Protein AF-A0A956MKW7-F1 (afdb_monomer_lite)

Foldseek 3Di:
DDDDDDDPDDDDDDPDDDDDDDDDDPPDPPPPVVPDPPPPDPDDDCVVCVPPDDDDPDDPDDADWDDKDDDPPDPQWIWIQHDVPGIDIGDD

Sequence (92 aa):
MIASCSSPRLRRAPLLVATGLLAGGAVLPAPALAQRPRNAAPQVDTALYATLDWRLVGPFRGGRSVAVAGVAGQPRTYFFGGVGGGVWKTTD

Radius of gyration: 31.38 Å; chains: 1; bounding box: 40×60×72 Å

pLDDT: mean 75.88, std 18.04, range [38.31, 96.06]

Secondary structure (DSSP, 8-state):
-------------------------------TTTTPPP-PPP---GGGGTTPPP---S-SS-S-EEEEEEETTEEEEEEEEETTTEEEE---

Structure (mmCIF, N/CA/C/O backbone):
data_AF-A0A956MKW7-F1
#
_entry.id   AF-A0A956MKW7-F1
#
loop_
_atom_site.group_PDB
_atom_site.id
_atom_site.type_symbol
_atom_site.label_atom_id
_atom_site.label_alt_id
_atom_site.label_comp_id
_atom_site.label_asym_id
_atom_site.label_entity_id
_atom_site.label_seq_id
_atom_site.pdbx_PDB_ins_code
_atom_site.Cartn_x
_atom_site.Cartn_y
_atom_site.Cartn_z
_atom_site.occupancy
_atom_site.B_iso_or_equiv
_atom_site.auth_seq_id
_atom_site.auth_comp_id
_atom_site.auth_asym_id
_atom_site.auth_atom_id
_atom_site.pdbx_PDB_model_num
ATOM 1 N N . MET A 1 1 ? -25.752 27.081 -5.408 1.00 42.56 1 MET A N 1
ATOM 2 C CA . MET A 1 1 ? -25.162 28.434 -5.461 1.00 42.56 1 MET A CA 1
ATOM 3 C C . MET A 1 1 ? -24.279 28.482 -6.693 1.00 42.56 1 MET A C 1
ATOM 5 O O . MET A 1 1 ? -23.280 27.781 -6.751 1.00 42.56 1 MET A O 1
ATOM 9 N N . ILE A 1 2 ? -24.769 29.151 -7.732 1.00 42.56 2 ILE A N 1
ATOM 10 C CA . ILE A 1 2 ? -24.191 29.181 -9.076 1.00 42.56 2 ILE A CA 1
ATOM 11 C C . ILE A 1 2 ? -23.375 30.470 -9.162 1.00 42.56 2 ILE A C 1
ATOM 13 O O . ILE A 1 2 ? -23.931 31.546 -8.978 1.00 42.56 2 ILE A O 1
ATOM 17 N N . ALA A 1 3 ? -22.079 30.372 -9.427 1.00 38.31 3 ALA A N 1
ATOM 18 C CA . ALA A 1 3 ? -21.260 31.502 -9.859 1.00 38.31 3 ALA A CA 1
ATOM 19 C C . ALA A 1 3 ? -20.487 31.012 -11.090 1.00 38.31 3 ALA A C 1
ATOM 21 O O . ALA A 1 3 ? -19.412 30.437 -10.986 1.00 38.31 3 ALA A O 1
ATOM 22 N N . SER A 1 4 ? -21.161 30.887 -12.234 1.00 45.78 4 SER A N 1
ATOM 23 C CA . SER A 1 4 ? -21.307 31.965 -13.219 1.00 45.78 4 SER A CA 1
ATOM 24 C C . SER A 1 4 ? -19.959 32.612 -13.533 1.00 45.78 4 SER A C 1
ATOM 26 O O . SER A 1 4 ? -19.588 33.650 -12.995 1.00 45.78 4 SER A O 1
ATOM 28 N N . CYS A 1 5 ? -19.223 31.941 -14.415 1.00 45.59 5 CYS A N 1
ATOM 29 C CA . CYS A 1 5 ? -18.028 32.441 -15.069 1.00 45.59 5 CYS A CA 1
ATOM 30 C C . CYS A 1 5 ? -18.421 33.649 -15.944 1.00 45.59 5 CYS A C 1
ATOM 32 O O . CYS A 1 5 ? -18.985 33.475 -17.022 1.00 45.59 5 CYS A O 1
ATOM 34 N N . SER A 1 6 ? -18.188 34.878 -15.476 1.00 52.25 6 SER A N 1
ATOM 35 C CA . SER A 1 6 ? -18.431 36.096 -16.259 1.00 52.25 6 SER A CA 1
ATOM 36 C C . SER A 1 6 ? -17.111 36.656 -16.785 1.00 52.25 6 SER A C 1
ATOM 38 O O . SER A 1 6 ? -16.416 37.412 -16.109 1.00 52.25 6 SER A O 1
ATOM 40 N N . SER A 1 7 ? -16.755 36.281 -18.011 1.00 52.50 7 SER A N 1
ATOM 41 C CA . SER A 1 7 ? -15.667 36.909 -18.763 1.00 52.50 7 SER A CA 1
ATOM 42 C C . SER A 1 7 ? -16.020 38.366 -19.113 1.00 52.50 7 SER A C 1
ATOM 44 O O . SER A 1 7 ? -17.051 38.576 -19.766 1.00 52.50 7 SER A O 1
ATOM 46 N N . PRO A 1 8 ? -15.184 39.373 -18.810 1.00 54.62 8 PRO A N 1
ATOM 47 C CA . PRO A 1 8 ? -15.318 40.683 -19.429 1.00 54.62 8 PRO A CA 1
ATOM 48 C C . PRO A 1 8 ? -14.761 40.625 -20.858 1.00 54.62 8 PRO A C 1
ATOM 50 O O . PRO A 1 8 ? -13.554 40.615 -21.095 1.00 54.62 8 PRO A O 1
ATOM 53 N N . ARG A 1 9 ? -15.671 40.575 -21.836 1.00 62.69 9 ARG A N 1
ATOM 54 C CA . ARG A 1 9 ? -15.358 40.799 -23.253 1.00 62.69 9 ARG A CA 1
ATOM 55 C C . ARG A 1 9 ? -15.058 42.285 -23.457 1.00 62.69 9 ARG A C 1
ATOM 57 O O . ARG A 1 9 ? -15.985 43.085 -23.574 1.00 62.69 9 ARG A O 1
ATOM 64 N N . LEU A 1 10 ? -13.781 42.652 -23.535 1.00 59.25 10 LEU A N 1
ATOM 65 C CA . LEU A 1 10 ? -13.367 43.977 -23.997 1.00 59.25 10 LEU A CA 1
ATOM 66 C C . LEU A 1 10 ? -13.039 43.935 -25.491 1.00 59.25 10 LEU A C 1
ATOM 68 O O . LEU A 1 10 ? -12.212 43.165 -25.976 1.00 59.25 10 LEU A O 1
ATOM 72 N N . ARG A 1 11 ? -13.816 44.747 -26.202 1.00 62.59 11 ARG A N 1
ATOM 73 C CA . ARG A 1 11 ? -13.990 44.834 -27.647 1.00 62.59 11 ARG A CA 1
ATOM 74 C C . ARG A 1 11 ? -12.718 45.365 -28.303 1.00 62.59 11 ARG A C 1
ATOM 76 O O . ARG A 1 11 ? -12.228 46.421 -27.918 1.00 62.59 11 ARG A O 1
ATOM 83 N N . ARG A 1 12 ? -12.223 44.675 -29.331 1.00 57.31 12 ARG A N 1
ATOM 84 C CA . ARG A 1 12 ? -11.242 45.228 -30.272 1.00 57.31 12 ARG A CA 1
ATOM 85 C C . ARG A 1 12 ? -11.926 45.353 -31.628 1.00 57.31 12 ARG A C 1
ATOM 87 O O . ARG A 1 12 ? -12.353 44.355 -32.199 1.00 57.31 12 ARG A O 1
ATOM 94 N N . ALA A 1 13 ? -12.118 46.592 -32.067 1.00 59.16 13 ALA A N 1
ATOM 95 C CA . ALA A 1 13 ? -12.679 46.929 -33.367 1.00 59.16 13 ALA A CA 1
ATOM 96 C C . ALA A 1 13 ? -11.740 46.444 -34.488 1.00 59.16 13 ALA A C 1
ATOM 98 O O . ALA A 1 13 ? -10.536 46.695 -34.389 1.00 59.16 13 ALA A O 1
ATOM 99 N N . PRO A 1 14 ? -12.234 45.786 -35.551 1.00 48.69 14 PRO A N 1
ATOM 100 C CA . PRO A 1 14 ? -11.430 45.563 -36.739 1.00 48.69 14 PRO A CA 1
ATOM 101 C C . PRO A 1 14 ? -11.444 46.852 -37.567 1.00 48.69 14 PRO A C 1
ATOM 103 O O . PRO A 1 14 ? -12.437 47.187 -38.212 1.00 48.69 14 PRO A O 1
ATOM 106 N N . LEU A 1 15 ? -10.350 47.610 -37.501 1.00 55.78 15 LEU A N 1
ATOM 107 C CA . LEU A 1 15 ? -10.122 48.725 -38.407 1.00 55.78 15 LEU A CA 1
ATOM 108 C C . LEU A 1 15 ? -9.691 48.156 -39.769 1.00 55.78 15 LEU A C 1
ATOM 110 O O . LEU A 1 15 ? -8.650 47.518 -39.870 1.00 55.78 15 LEU A O 1
ATOM 114 N N . LEU A 1 16 ? -10.532 48.411 -40.770 1.00 50.34 16 LEU A N 1
ATOM 115 C CA . LEU A 1 16 ? -10.236 48.531 -42.201 1.00 50.34 16 LEU A CA 1
ATOM 116 C C . LEU A 1 16 ? -9.503 47.365 -42.890 1.00 50.34 16 LEU A C 1
ATOM 118 O O . LEU A 1 16 ? -8.282 47.236 -42.883 1.00 50.34 16 LEU A O 1
ATOM 122 N N . VAL A 1 17 ? -10.306 46.597 -43.628 1.00 51.66 17 VAL A N 1
ATOM 123 C CA . VAL A 1 17 ? -9.885 45.833 -44.805 1.00 51.66 17 VAL A CA 1
ATOM 124 C C . VAL A 1 17 ? -9.285 46.807 -45.823 1.00 51.66 17 VAL A C 1
ATOM 126 O O . VAL A 1 17 ? -9.992 47.665 -46.344 1.00 51.66 17 VAL A O 1
ATOM 129 N N . ALA A 1 18 ? -8.000 46.652 -46.127 1.00 49.88 18 ALA A N 1
ATOM 130 C CA . ALA A 1 18 ? -7.380 47.232 -47.310 1.00 49.88 18 ALA A CA 1
ATOM 131 C C . ALA A 1 18 ? -6.885 46.077 -48.184 1.00 49.88 18 ALA A C 1
ATOM 133 O O . ALA A 1 18 ? -5.831 45.487 -47.955 1.00 49.88 18 ALA A O 1
ATOM 134 N N . THR A 1 19 ? -7.705 45.708 -49.162 1.00 61.69 19 THR A N 1
ATOM 135 C CA . THR A 1 19 ? -7.321 44.821 -50.257 1.00 61.69 19 THR A CA 1
ATOM 136 C C . THR A 1 19 ? -6.279 45.520 -51.120 1.00 61.69 19 THR A C 1
ATOM 138 O O . THR A 1 19 ? -6.606 46.430 -51.876 1.00 61.69 19 THR A O 1
ATOM 141 N N . GLY A 1 20 ? -5.030 45.080 -50.999 1.00 49.78 20 GLY A N 1
ATOM 142 C CA . GLY A 1 20 ? -3.931 45.412 -51.898 1.00 49.78 20 GLY A CA 1
ATOM 143 C C . GLY A 1 20 ? -3.392 44.136 -52.529 1.00 49.78 20 GLY A C 1
ATOM 144 O O . GLY A 1 20 ? -2.459 43.528 -52.015 1.00 49.78 20 GLY A O 1
ATOM 145 N N . LEU A 1 21 ? -4.023 43.701 -53.617 1.00 61.16 21 LEU A N 1
ATOM 146 C CA . LEU A 1 21 ? -3.450 42.737 -54.550 1.00 61.16 21 LEU A CA 1
ATOM 147 C C . LEU A 1 21 ? -2.293 43.443 -55.271 1.00 61.16 21 LEU A C 1
ATOM 149 O O . LEU A 1 21 ? -2.532 44.525 -55.798 1.00 61.16 21 LEU A O 1
ATOM 153 N N . LEU A 1 22 ? -1.090 42.854 -55.300 1.00 51.06 22 LEU A N 1
ATOM 154 C CA . LEU A 1 22 ? -0.237 42.704 -56.495 1.00 51.06 22 LEU A CA 1
ATOM 155 C C . LEU A 1 22 ? 1.213 42.316 -56.1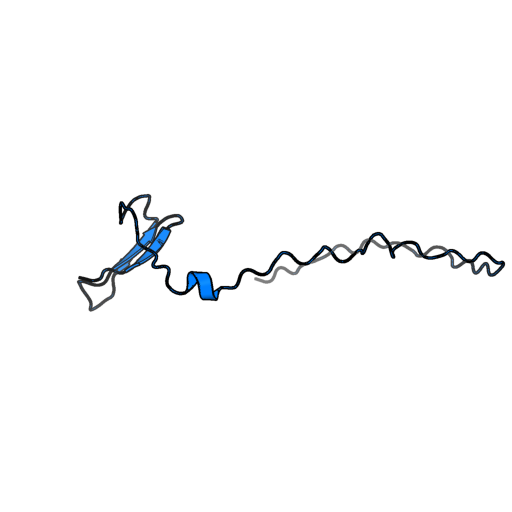45 1.00 51.06 22 LEU A C 1
ATOM 157 O O . LEU A 1 22 ? 1.839 42.885 -55.261 1.00 51.06 22 LEU A O 1
ATOM 161 N N . ALA A 1 23 ? 1.727 41.415 -56.988 1.00 47.94 23 ALA A N 1
ATOM 162 C CA . ALA A 1 23 ? 3.132 41.186 -57.331 1.00 47.94 23 ALA A CA 1
ATOM 163 C C . ALA A 1 23 ? 3.996 40.306 -56.401 1.00 47.94 23 ALA A C 1
ATOM 165 O O . ALA A 1 23 ? 4.714 40.767 -55.525 1.00 47.94 23 ALA A O 1
ATOM 166 N N . GLY A 1 24 ? 4.021 39.011 -56.736 1.00 53.19 24 GLY A N 1
ATOM 167 C CA . GLY A 1 24 ? 5.251 38.389 -57.238 1.00 53.19 24 GLY A CA 1
ATOM 168 C C . GLY A 1 24 ? 6.434 38.291 -56.277 1.00 53.19 24 GLY A C 1
ATOM 169 O O . GLY A 1 24 ? 7.432 38.981 -56.437 1.00 53.19 24 GLY A O 1
ATOM 170 N N . GLY A 1 25 ? 6.375 37.326 -55.369 1.00 51.78 25 GLY A N 1
ATOM 171 C CA . GLY A 1 25 ? 7.549 36.797 -54.689 1.00 51.78 25 GLY A CA 1
ATOM 172 C C . GLY A 1 25 ? 7.173 35.463 -54.078 1.00 51.78 25 GLY A C 1
ATOM 173 O O . GLY A 1 25 ? 6.333 35.416 -53.185 1.00 51.78 25 GLY A O 1
ATOM 174 N N . ALA A 1 26 ? 7.736 34.368 -54.587 1.00 58.88 26 ALA A N 1
ATOM 175 C CA . ALA A 1 26 ? 7.580 33.060 -53.972 1.00 58.88 26 ALA A CA 1
ATOM 176 C C . ALA A 1 26 ? 8.273 33.087 -52.601 1.00 58.88 26 ALA A C 1
ATOM 178 O O . ALA A 1 26 ? 9.456 32.779 -52.474 1.00 58.88 26 ALA A O 1
ATOM 179 N N . VAL A 1 27 ? 7.538 33.503 -51.571 1.00 62.62 27 VAL A N 1
ATOM 180 C CA . VAL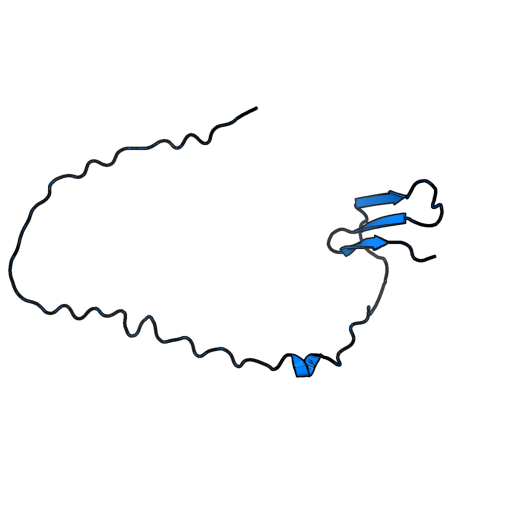 A 1 27 ? 7.920 33.284 -50.180 1.00 62.62 27 VAL A CA 1
ATOM 181 C C . VAL A 1 27 ? 7.831 31.779 -49.968 1.00 62.62 27 VAL A C 1
ATOM 183 O O . VAL A 1 27 ? 6.749 31.227 -49.782 1.00 62.62 27 VAL A O 1
ATOM 186 N N . LEU A 1 28 ? 8.972 31.098 -50.065 1.00 62.00 28 LEU A N 1
ATOM 187 C CA . LEU A 1 28 ? 9.101 29.717 -49.617 1.00 62.00 28 LEU A CA 1
ATOM 188 C C . LEU A 1 28 ? 8.707 29.688 -48.131 1.00 62.00 28 LEU A C 1
ATOM 190 O O . LEU A 1 28 ? 9.352 30.374 -47.332 1.00 62.00 28 LEU A O 1
ATOM 194 N N . PRO A 1 29 ? 7.670 28.942 -47.713 1.00 56.94 29 PRO A N 1
ATOM 195 C CA . PRO A 1 29 ? 7.402 28.791 -46.297 1.00 56.94 29 PRO A CA 1
ATOM 196 C C . PRO A 1 29 ? 8.555 27.978 -45.703 1.00 56.94 29 PRO A C 1
ATOM 198 O O . PRO A 1 29 ? 8.773 26.821 -46.059 1.00 56.94 29 PRO A O 1
ATOM 201 N N . ALA A 1 30 ? 9.300 28.584 -44.782 1.00 62.66 30 ALA A N 1
ATOM 202 C CA . ALA A 1 30 ? 10.397 27.942 -44.071 1.00 62.66 30 ALA A CA 1
ATOM 203 C C . ALA A 1 30 ? 10.009 27.371 -42.682 1.00 62.66 30 ALA A C 1
ATOM 205 O O . ALA A 1 30 ? 10.679 27.712 -41.709 1.00 62.66 30 ALA A O 1
ATOM 206 N N . PRO A 1 31 ? 9.011 26.467 -42.517 1.00 60.78 31 PRO A N 1
ATOM 207 C CA . PRO A 1 31 ? 8.918 25.665 -41.298 1.00 60.78 31 PRO A CA 1
ATOM 208 C C . PRO A 1 31 ? 9.363 24.205 -41.493 1.00 60.78 31 PRO A C 1
ATOM 210 O O . PRO A 1 31 ? 9.262 23.420 -40.557 1.00 60.78 31 PRO A O 1
ATOM 213 N N . ALA A 1 32 ? 9.885 23.808 -42.661 1.00 56.28 32 ALA A N 1
ATOM 214 C CA . ALA A 1 32 ? 10.221 22.400 -42.913 1.00 56.28 32 ALA A CA 1
ATOM 215 C C . ALA A 1 32 ? 11.429 21.889 -42.094 1.00 56.28 32 ALA A C 1
ATOM 217 O O . ALA A 1 32 ? 11.518 20.700 -41.803 1.00 56.28 32 ALA A O 1
ATOM 218 N N . LEU A 1 33 ? 12.344 22.772 -41.672 1.00 57.75 33 LEU A N 1
ATOM 219 C CA . LEU A 1 33 ? 13.483 22.389 -40.822 1.00 57.75 33 LEU A CA 1
ATOM 220 C C . LEU A 1 33 ? 13.183 22.478 -39.318 1.00 57.75 33 LEU A C 1
ATOM 222 O O . LEU A 1 33 ? 13.821 21.778 -38.534 1.00 57.75 33 LEU A O 1
ATOM 226 N N . ALA A 1 34 ? 12.205 23.296 -38.911 1.00 61.59 34 ALA A N 1
ATOM 227 C CA . ALA A 1 34 ? 11.804 23.435 -37.507 1.00 61.59 34 ALA A CA 1
ATOM 228 C C . ALA A 1 34 ? 11.009 22.218 -37.001 1.00 61.59 34 ALA A C 1
ATOM 230 O O . ALA A 1 34 ? 10.992 21.939 -35.805 1.00 61.59 34 ALA A O 1
ATOM 231 N N . GLN A 1 35 ? 10.390 21.469 -37.917 1.00 67.81 35 GLN A N 1
ATOM 232 C CA . GLN A 1 35 ? 9.658 20.234 -37.637 1.00 67.81 35 GLN A CA 1
ATOM 233 C C . GLN A 1 35 ? 10.429 18.995 -38.099 1.00 67.81 35 GLN A C 1
ATOM 235 O O . GLN A 1 35 ? 9.831 18.042 -38.600 1.00 67.81 35 GLN A O 1
ATOM 240 N N . ARG A 1 36 ? 11.760 18.964 -37.938 1.00 65.69 36 ARG A N 1
ATOM 241 C CA . ARG A 1 36 ? 12.459 17.678 -38.045 1.00 65.69 36 ARG A CA 1
ATOM 242 C C . ARG A 1 36 ? 11.811 16.718 -37.042 1.00 65.69 36 ARG A C 1
ATOM 244 O O . ARG A 1 36 ? 11.719 17.086 -35.866 1.00 65.69 36 ARG A O 1
ATOM 251 N N . PRO A 1 37 ? 11.343 15.531 -37.470 1.00 71.56 37 PRO A N 1
ATOM 252 C CA . PRO A 1 37 ? 10.846 14.546 -36.530 1.00 71.56 37 PRO A CA 1
ATOM 253 C C . PRO A 1 37 ? 11.971 14.304 -35.531 1.00 71.56 37 PRO A C 1
ATOM 255 O O . PRO A 1 37 ? 13.086 13.932 -35.898 1.00 71.56 37 PRO A O 1
ATOM 258 N N . ARG A 1 38 ? 11.704 14.627 -34.264 1.00 74.19 38 ARG A N 1
ATOM 259 C CA . ARG A 1 38 ? 12.593 14.272 -33.166 1.00 74.19 38 ARG A CA 1
ATOM 260 C C . ARG A 1 38 ? 12.760 12.760 -33.287 1.00 74.19 38 ARG A C 1
ATOM 262 O O . ARG A 1 38 ? 11.742 12.071 -33.261 1.00 74.19 38 ARG A O 1
ATOM 269 N N . ASN A 1 39 ? 13.988 12.277 -33.515 1.00 76.00 39 ASN A N 1
ATOM 270 C CA . ASN A 1 39 ? 14.260 10.840 -33.581 1.00 76.00 39 ASN A CA 1
ATOM 271 C C . ASN A 1 39 ? 13.504 10.184 -32.429 1.00 76.00 39 ASN A C 1
ATOM 273 O O . ASN A 1 39 ? 13.673 10.597 -31.277 1.00 76.00 39 ASN A O 1
ATOM 277 N N . ALA A 1 40 ? 12.605 9.255 -32.763 1.00 74.75 40 ALA A N 1
ATOM 278 C CA . ALA A 1 40 ? 11.834 8.549 -31.759 1.00 74.75 40 ALA A CA 1
ATOM 279 C C . ALA A 1 40 ? 12.830 7.959 -30.759 1.00 74.75 40 ALA A C 1
ATOM 281 O O . ALA A 1 40 ? 13.827 7.352 -31.160 1.00 74.75 40 ALA A O 1
ATOM 282 N N . ALA A 1 41 ? 12.604 8.206 -29.467 1.00 81.38 41 ALA A N 1
ATOM 283 C CA . ALA A 1 41 ? 13.431 7.592 -28.444 1.00 81.38 41 ALA A CA 1
ATOM 284 C C . ALA A 1 41 ? 13.399 6.069 -28.662 1.00 81.38 41 ALA A C 1
ATOM 286 O O . ALA A 1 41 ? 12.311 5.543 -28.945 1.00 81.38 41 ALA A O 1
ATOM 287 N N . PRO A 1 42 ? 14.547 5.373 -28.557 1.00 82.38 42 PRO A N 1
ATOM 288 C CA . PRO A 1 42 ? 14.582 3.922 -28.638 1.00 82.38 42 PRO A CA 1
ATOM 289 C C . PRO A 1 42 ? 13.501 3.341 -27.727 1.00 82.38 42 PRO A C 1
ATOM 291 O O . PRO A 1 42 ? 13.456 3.654 -26.536 1.00 82.38 42 PRO A O 1
ATOM 294 N N . GLN A 1 43 ? 12.586 2.566 -28.304 1.00 86.25 43 GLN A N 1
ATOM 295 C CA . GLN A 1 43 ? 11.557 1.887 -27.528 1.00 86.25 43 GLN A CA 1
ATOM 296 C C . GLN A 1 43 ? 12.223 0.685 -26.869 1.00 86.25 43 GLN A C 1
ATOM 298 O O . GLN A 1 43 ? 12.702 -0.214 -27.558 1.00 86.25 43 GLN A O 1
ATOM 303 N N . VAL A 1 44 ? 12.309 0.702 -25.541 1.00 90.25 44 VAL A N 1
ATOM 304 C CA . VAL A 1 44 ? 12.760 -0.464 -24.783 1.00 90.25 44 VAL A CA 1
ATOM 305 C C . VAL A 1 44 ? 11.595 -1.437 -24.700 1.00 90.25 44 VAL A C 1
ATOM 307 O O . VAL A 1 44 ? 10.490 -1.043 -24.327 1.00 90.25 44 VAL A O 1
ATOM 310 N N . ASP A 1 45 ? 11.842 -2.695 -25.056 1.00 92.81 45 ASP A N 1
ATOM 311 C CA . ASP A 1 45 ? 10.847 -3.751 -24.919 1.00 92.81 45 ASP A CA 1
ATOM 312 C C . ASP A 1 45 ? 10.506 -3.951 -23.436 1.00 92.81 45 ASP A C 1
ATOM 314 O O . ASP A 1 45 ? 11.363 -4.300 -22.620 1.00 92.81 45 ASP A O 1
ATOM 318 N N . THR A 1 46 ? 9.244 -3.716 -23.078 1.00 90.94 46 THR A N 1
ATOM 319 C CA . THR A 1 46 ? 8.759 -3.870 -21.704 1.00 90.94 46 THR A CA 1
ATOM 320 C C . THR A 1 46 ? 8.767 -5.326 -21.247 1.00 90.94 46 THR A C 1
ATOM 322 O O . THR A 1 46 ? 8.789 -5.566 -20.037 1.00 90.94 46 THR A O 1
ATOM 325 N N . ALA A 1 47 ? 8.828 -6.296 -22.171 1.00 93.88 47 ALA A N 1
ATOM 326 C CA . ALA A 1 47 ? 8.976 -7.714 -21.848 1.00 93.88 47 ALA A CA 1
ATOM 327 C C . ALA A 1 47 ? 10.257 -8.001 -21.047 1.00 93.88 47 ALA A C 1
ATOM 329 O O . ALA A 1 47 ? 10.271 -8.915 -20.224 1.00 93.88 47 ALA A O 1
ATOM 330 N N . LEU A 1 48 ? 11.300 -7.174 -21.200 1.00 92.69 48 LEU A N 1
ATOM 331 C CA . LEU A 1 48 ? 12.539 -7.274 -20.418 1.00 92.69 48 LEU A CA 1
ATOM 332 C C . LEU A 1 48 ? 12.326 -7.040 -18.914 1.00 92.69 48 LEU A C 1
ATOM 334 O O . LEU A 1 48 ? 13.145 -7.467 -18.103 1.00 92.69 48 LEU A O 1
ATOM 338 N N . 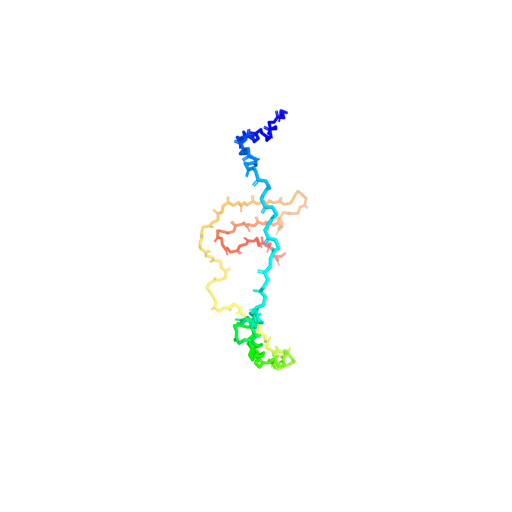TYR A 1 49 ? 11.237 -6.372 -18.531 1.00 93.44 49 TYR A N 1
ATOM 339 C CA . TYR A 1 49 ? 10.896 -6.081 -17.138 1.00 93.44 49 TYR A CA 1
ATOM 340 C C . TYR A 1 49 ? 9.848 -7.041 -16.563 1.00 93.44 49 TYR A C 1
ATOM 342 O O . TYR A 1 49 ? 9.527 -6.940 -15.382 1.00 93.44 49 TYR A O 1
ATOM 350 N N . ALA A 1 50 ? 9.313 -7.969 -17.365 1.00 91.44 50 ALA A N 1
ATOM 351 C CA . ALA A 1 50 ? 8.199 -8.831 -16.964 1.00 91.44 50 ALA A CA 1
ATOM 352 C C . ALA A 1 50 ? 8.540 -9.779 -15.802 1.00 91.44 50 ALA A C 1
ATOM 354 O O . ALA A 1 50 ? 7.647 -10.208 -15.079 1.00 91.44 50 ALA A O 1
ATOM 355 N N . THR A 1 51 ? 9.823 -10.094 -15.615 1.00 93.50 51 THR A N 1
ATOM 356 C CA . THR A 1 51 ? 10.315 -10.972 -14.543 1.00 93.50 51 THR A CA 1
ATOM 357 C C . THR A 1 51 ? 10.871 -10.200 -13.344 1.00 93.50 51 THR A C 1
ATOM 359 O O . THR A 1 51 ? 11.507 -10.801 -12.481 1.00 93.50 51 THR A O 1
ATOM 362 N N . LEU A 1 52 ? 10.729 -8.870 -13.312 1.00 94.50 52 LEU A N 1
ATOM 363 C CA . LEU A 1 52 ? 11.190 -8.061 -12.187 1.00 94.50 52 LEU A CA 1
ATOM 364 C C . LEU A 1 52 ? 10.122 -8.006 -11.097 1.00 94.50 52 LEU A C 1
ATOM 366 O O . LEU A 1 52 ? 9.030 -7.481 -11.309 1.00 94.50 52 LEU A O 1
ATOM 370 N N . ASP A 1 53 ? 10.493 -8.465 -9.905 1.00 93.81 53 ASP A N 1
ATOM 371 C CA . ASP A 1 53 ? 9.659 -8.365 -8.716 1.00 93.81 53 ASP A CA 1
ATOM 372 C C . ASP A 1 53 ? 10.016 -7.132 -7.885 1.00 93.81 53 ASP A C 1
ATOM 374 O O . ASP A 1 53 ? 11.178 -6.866 -7.557 1.00 93.81 53 ASP A O 1
ATOM 378 N N . TRP A 1 54 ? 8.986 -6.391 -7.485 1.00 92.00 54 TRP A N 1
ATOM 379 C CA . TRP A 1 54 ? 9.125 -5.264 -6.573 1.00 92.00 54 TRP A CA 1
ATOM 380 C C . TRP A 1 54 ? 8.911 -5.729 -5.140 1.00 92.00 54 TRP A C 1
ATOM 382 O O . TRP A 1 54 ? 7.909 -6.366 -4.816 1.00 92.00 54 TRP A O 1
ATOM 392 N N . ARG A 1 55 ? 9.829 -5.350 -4.251 1.00 93.56 55 ARG A N 1
ATOM 393 C CA . ARG A 1 55 ? 9.683 -5.564 -2.809 1.00 93.56 55 ARG A CA 1
ATOM 394 C C . ARG A 1 55 ? 9.915 -4.276 -2.040 1.00 93.56 55 ARG A C 1
ATOM 396 O O . ARG A 1 55 ? 10.718 -3.431 -2.431 1.00 93.56 55 ARG A O 1
ATOM 403 N N . LEU A 1 56 ? 9.261 -4.166 -0.891 1.00 89.12 56 LEU A N 1
ATOM 404 C CA . LEU A 1 56 ? 9.548 -3.113 0.074 1.00 89.12 56 LEU A CA 1
ATOM 405 C C . LEU A 1 56 ? 10.915 -3.388 0.722 1.00 89.12 56 LEU A C 1
ATOM 407 O O . LEU A 1 56 ? 11.194 -4.506 1.159 1.00 89.12 56 LEU A O 1
ATOM 411 N N . VAL A 1 57 ? 11.775 -2.369 0.778 1.00 89.81 57 VAL A N 1
ATOM 412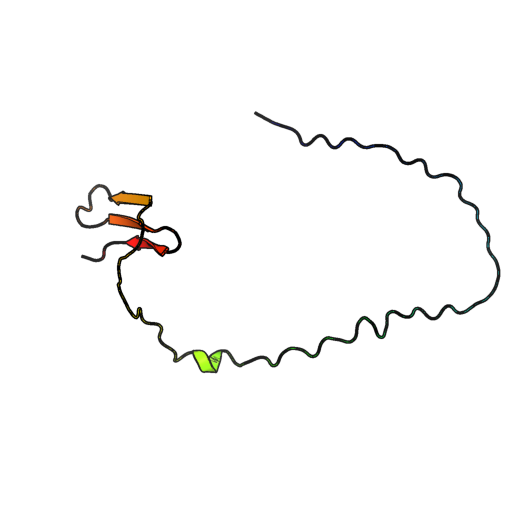 C CA . VAL A 1 57 ? 13.118 -2.468 1.384 1.00 89.81 57 VAL A CA 1
ATOM 413 C C . VAL A 1 57 ? 13.087 -2.134 2.893 1.00 89.81 57 VAL A C 1
ATOM 415 O O . VAL A 1 57 ? 13.999 -2.515 3.618 1.00 89.81 57 VAL A O 1
ATOM 418 N N . GLY A 1 58 ? 11.990 -1.536 3.384 1.00 78.12 58 GLY A N 1
ATOM 419 C CA . GLY A 1 58 ? 11.698 -1.225 4.797 1.00 78.12 58 GLY A CA 1
ATOM 420 C C . GLY A 1 58 ? 11.464 0.278 5.031 1.00 78.12 58 GLY A C 1
ATOM 421 O O . GLY A 1 58 ? 11.485 1.036 4.063 1.00 78.12 58 GLY A O 1
ATOM 422 N N . PRO A 1 59 ? 11.297 0.738 6.289 1.00 79.56 59 PRO A N 1
ATOM 423 C CA . PRO A 1 59 ? 10.327 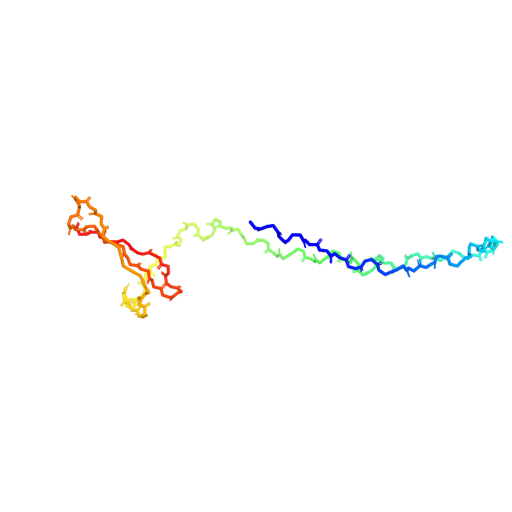0.235 7.269 1.00 79.56 59 PRO A CA 1
ATOM 424 C C . PRO A 1 59 ? 8.899 0.244 6.693 1.00 79.56 59 PRO A C 1
ATOM 426 O O . PRO A 1 59 ? 8.469 1.211 6.075 1.00 79.56 59 PRO A O 1
ATOM 429 N N . PHE A 1 60 ? 8.140 -0.837 6.902 1.00 79.56 60 PHE A N 1
ATOM 430 C CA . PHE A 1 60 ? 6.837 -1.043 6.238 1.00 79.56 60 PHE A CA 1
ATOM 431 C C . PHE A 1 60 ? 5.747 -0.065 6.673 1.00 79.56 60 PHE A C 1
ATOM 433 O O . PHE A 1 60 ? 4.722 0.074 6.011 1.00 79.56 60 PHE A O 1
ATOM 440 N N . ARG A 1 61 ? 5.949 0.581 7.820 1.00 75.94 61 ARG A N 1
ATOM 441 C CA . ARG A 1 61 ? 5.067 1.602 8.366 1.00 75.94 61 ARG A CA 1
ATOM 442 C C . ARG A 1 61 ? 5.947 2.697 8.945 1.00 75.94 61 ARG A C 1
ATOM 444 O O . ARG A 1 61 ? 6.814 2.427 9.771 1.00 75.94 61 ARG A O 1
ATOM 451 N N . GLY A 1 62 ? 5.736 3.918 8.482 1.00 79.06 62 GLY A N 1
ATOM 452 C CA . GLY A 1 62 ? 6.504 5.086 8.881 1.00 79.06 62 GLY A CA 1
ATOM 453 C C . GLY A 1 62 ? 5.891 6.355 8.299 1.00 79.06 62 GLY A C 1
ATOM 454 O O . GLY A 1 62 ? 5.108 6.297 7.352 1.00 79.06 62 GLY A O 1
ATOM 455 N N . GLY A 1 63 ? 6.233 7.502 8.881 1.00 84.88 63 GLY A N 1
ATOM 456 C CA . GLY A 1 63 ? 5.686 8.800 8.482 1.00 84.88 63 GLY A CA 1
ATOM 457 C C . GLY A 1 63 ? 4.374 9.172 9.186 1.00 84.88 63 GLY A C 1
ATOM 458 O O . GLY A 1 63 ? 3.927 8.510 10.121 1.00 84.88 63 GLY A O 1
ATOM 459 N N . ARG A 1 64 ? 3.770 10.289 8.759 1.00 91.06 64 ARG A N 1
ATOM 460 C CA . ARG A 1 64 ? 2.563 10.858 9.380 1.00 91.06 64 ARG A CA 1
ATOM 461 C C . ARG A 1 64 ? 1.294 10.208 8.823 1.00 91.06 64 ARG A C 1
ATOM 463 O O . ARG A 1 64 ? 1.070 10.238 7.612 1.00 91.06 64 ARG A O 1
ATOM 470 N N . SER A 1 65 ? 0.438 9.713 9.718 1.00 91.06 65 SER A N 1
ATOM 471 C CA . SER A 1 65 ? -0.939 9.319 9.397 1.00 91.06 65 SER A CA 1
ATOM 472 C C . SER A 1 65 ? -1.873 10.530 9.472 1.00 91.06 65 SER A C 1
ATOM 474 O O . SER A 1 65 ? -1.754 11.341 10.391 1.00 91.06 65 SER A O 1
ATOM 476 N N . VAL A 1 66 ? -2.776 10.665 8.500 1.00 93.88 66 VAL A N 1
ATOM 477 C CA . VAL A 1 66 ? -3.785 11.746 8.449 1.00 93.88 66 VAL A CA 1
ATOM 478 C C . VAL A 1 66 ? -5.184 11.223 8.755 1.00 93.88 66 VAL A C 1
ATOM 480 O O . VAL A 1 66 ? -6.012 11.962 9.277 1.00 93.88 66 VAL A O 1
ATOM 483 N N . ALA A 1 67 ? -5.456 9.958 8.434 1.00 92.62 67 ALA A N 1
ATOM 484 C CA . ALA A 1 67 ? -6.781 9.370 8.566 1.00 92.62 67 ALA A CA 1
ATOM 485 C C . ALA A 1 67 ? -6.697 7.896 8.966 1.00 92.62 67 ALA A C 1
ATOM 487 O O . ALA A 1 67 ? -5.786 7.176 8.549 1.00 92.62 67 ALA A O 1
ATOM 488 N N . VAL A 1 68 ? -7.680 7.449 9.746 1.00 93.81 68 VAL A N 1
ATOM 489 C CA . VAL A 1 68 ? -7.854 6.054 10.160 1.00 93.81 68 VAL A CA 1
ATOM 490 C C . VAL A 1 68 ? -9.344 5.725 10.129 1.00 93.81 68 VAL A C 1
ATOM 492 O O . VAL A 1 68 ? -10.155 6.552 10.543 1.00 93.81 68 VAL A O 1
ATOM 495 N N . ALA A 1 69 ? -9.707 4.541 9.640 1.00 95.81 69 ALA A N 1
ATOM 496 C CA . ALA A 1 69 ? -11.094 4.082 9.589 1.00 95.81 69 ALA A CA 1
ATOM 497 C C . ALA A 1 69 ? -11.190 2.581 9.890 1.00 95.81 69 ALA A C 1
ATOM 499 O O . ALA A 1 69 ? -10.407 1.789 9.370 1.00 95.81 69 ALA A O 1
ATOM 500 N N . GLY A 1 70 ? -12.158 2.187 10.716 1.00 95.88 70 GLY A N 1
ATOM 501 C CA . GLY A 1 70 ? -12.518 0.785 10.950 1.00 95.88 70 GLY A CA 1
ATOM 502 C C . GLY A 1 70 ? -13.749 0.372 10.146 1.00 95.88 70 GLY A C 1
ATOM 503 O O . GLY A 1 70 ? -14.494 1.227 9.663 1.00 95.88 70 GLY A O 1
ATOM 504 N N . VAL A 1 71 ? -13.979 -0.936 10.020 1.00 95.69 71 VAL A N 1
ATOM 505 C CA . VAL A 1 71 ? -15.177 -1.483 9.365 1.00 95.69 71 VAL A CA 1
ATOM 506 C C . VAL A 1 71 ? -16.128 -2.072 10.406 1.00 95.69 71 VAL A C 1
ATOM 508 O O . VAL A 1 71 ? -15.759 -2.964 11.171 1.00 95.69 71 VAL A O 1
ATOM 511 N N . ALA A 1 72 ? -17.373 -1.588 10.429 1.00 96.06 72 ALA A N 1
ATOM 512 C CA . ALA A 1 72 ? -18.402 -2.104 11.327 1.00 96.06 72 ALA A CA 1
ATOM 513 C C . ALA A 1 72 ? -18.628 -3.609 11.090 1.00 96.06 72 ALA A C 1
ATOM 515 O O . ALA A 1 72 ? -18.742 -4.060 9.952 1.00 96.06 72 ALA A O 1
ATOM 516 N N . GLY A 1 73 ? -18.654 -4.392 12.171 1.00 95.81 73 GLY A N 1
ATOM 517 C CA . GLY A 1 73 ? -18.774 -5.853 12.110 1.00 95.81 73 GLY A CA 1
ATOM 518 C C . GLY A 1 73 ? -17.474 -6.606 11.788 1.00 95.81 73 GLY A C 1
ATOM 519 O O . GLY A 1 73 ? -17.482 -7.832 11.807 1.00 95.81 73 GLY A O 1
ATOM 520 N N . GLN A 1 74 ? -16.353 -5.917 11.536 1.00 95.38 74 GLN A N 1
ATOM 521 C CA . GLN A 1 74 ? -15.052 -6.540 11.252 1.00 95.38 74 GLN A CA 1
ATOM 522 C C . GLN A 1 74 ? -13.956 -5.978 12.176 1.00 95.38 74 GLN A C 1
ATOM 524 O O . GLN A 1 74 ? -13.172 -5.122 11.765 1.00 95.38 74 GLN A O 1
ATOM 529 N N . PRO A 1 75 ? -13.836 -6.487 13.418 1.00 92.31 75 PRO A N 1
ATOM 530 C CA . PRO A 1 75 ? -12.961 -5.920 14.452 1.00 92.31 75 PRO A CA 1
ATOM 531 C C . PRO A 1 75 ? -11.455 -6.044 14.168 1.00 92.31 75 PRO A C 1
ATOM 533 O O . PRO A 1 75 ? -10.648 -5.541 14.942 1.00 92.31 75 PRO A O 1
ATOM 536 N N . ARG A 1 76 ? -11.051 -6.714 13.084 1.00 94.50 76 ARG A N 1
ATOM 537 C CA . ARG A 1 76 ? -9.646 -6.830 12.651 1.00 94.50 76 ARG A CA 1
ATOM 538 C C . ARG A 1 76 ? -9.353 -6.090 11.342 1.00 94.50 76 ARG A C 1
ATOM 540 O O . ARG A 1 76 ? -8.218 -6.095 10.871 1.00 94.50 76 ARG A O 1
ATOM 547 N N . THR A 1 77 ? -10.357 -5.435 10.749 1.00 95.00 77 THR A N 1
ATOM 548 C CA . THR A 1 77 ? -10.209 -4.705 9.484 1.00 95.00 77 THR A CA 1
ATOM 549 C C . THR A 1 77 ? -10.190 -3.202 9.720 1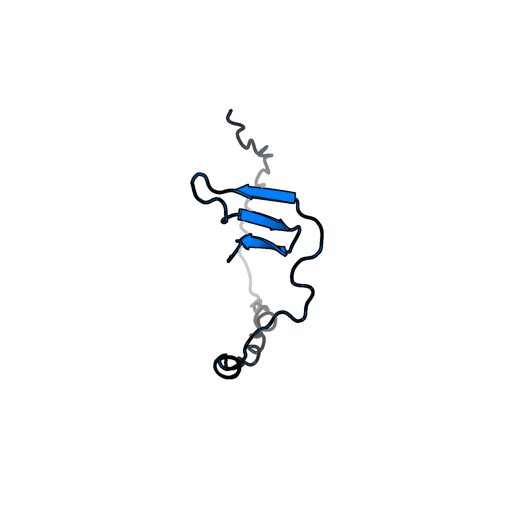.00 95.00 77 THR A C 1
ATOM 551 O O . THR A 1 77 ? -11.202 -2.595 10.073 1.00 95.00 77 THR A O 1
ATOM 554 N N . TYR A 1 78 ? -9.034 -2.603 9.453 1.00 93.94 78 TYR A N 1
ATOM 555 C CA . TYR A 1 78 ? -8.796 -1.174 9.571 1.00 93.94 78 TYR A CA 1
ATOM 556 C C . TYR A 1 78 ? -8.038 -0.663 8.352 1.00 93.94 78 TYR A C 1
ATOM 558 O O . TYR A 1 78 ? -7.235 -1.380 7.748 1.00 93.94 78 TYR A O 1
ATOM 566 N N . PHE A 1 79 ? -8.277 0.599 8.025 1.00 94.31 79 PHE A N 1
ATOM 567 C CA . PHE A 1 79 ? -7.578 1.341 6.993 1.00 94.31 79 PHE A CA 1
ATOM 568 C C . PHE A 1 79 ? -6.851 2.530 7.612 1.00 94.31 79 PHE A C 1
ATOM 570 O O . PHE A 1 79 ? -7.402 3.194 8.492 1.00 94.31 79 PHE A O 1
ATOM 577 N N . PHE A 1 80 ? -5.645 2.836 7.137 1.00 93.25 80 PHE A N 1
ATOM 578 C CA . PHE A 1 80 ? -4.958 4.082 7.481 1.00 93.25 80 PHE A CA 1
ATOM 579 C C . PHE A 1 80 ? -4.427 4.786 6.230 1.00 93.25 80 PHE A C 1
ATOM 581 O O . PHE A 1 80 ? -4.022 4.138 5.264 1.00 93.25 80 PHE A O 1
ATOM 588 N N . GLY A 1 81 ? -4.450 6.119 6.251 1.00 93.81 81 GLY A N 1
ATOM 589 C CA . GLY A 1 81 ? -3.952 6.980 5.180 1.00 93.81 81 GLY A CA 1
ATOM 590 C C . GLY A 1 81 ? -2.678 7.711 5.596 1.00 93.81 81 GLY A C 1
ATOM 591 O O . GLY A 1 81 ? -2.695 8.488 6.554 1.00 93.81 81 GLY A O 1
ATOM 592 N N . GLY A 1 82 ? -1.586 7.484 4.867 1.00 92.06 82 GLY A N 1
ATOM 593 C CA . GLY A 1 82 ? -0.309 8.173 5.060 1.00 92.06 82 GLY A CA 1
ATOM 594 C C . GLY A 1 82 ? -0.144 9.367 4.118 1.00 92.06 82 GLY A C 1
ATOM 595 O O . GLY A 1 82 ? -0.601 9.343 2.975 1.00 92.06 82 GLY A O 1
ATOM 596 N N . VAL A 1 83 ? 0.558 10.412 4.562 1.00 91.12 83 VAL A N 1
ATOM 597 C CA . VAL A 1 83 ? 0.924 11.537 3.680 1.00 91.12 83 VAL A CA 1
ATOM 598 C C . VAL A 1 83 ? 1.889 11.041 2.604 1.00 91.12 83 VAL A C 1
ATOM 600 O O . VAL A 1 83 ? 2.989 10.609 2.928 1.00 91.12 83 VAL A O 1
ATOM 603 N N . GLY A 1 84 ? 1.482 11.076 1.334 1.00 87.44 84 GLY A N 1
ATOM 604 C CA . GLY A 1 84 ? 2.310 10.612 0.209 1.00 87.44 84 GLY A CA 1
ATOM 605 C C . GLY A 1 84 ? 2.526 9.092 0.138 1.00 87.44 84 GLY A C 1
ATOM 606 O O . GLY A 1 84 ? 3.059 8.613 -0.854 1.00 87.44 84 GLY A O 1
ATOM 607 N N . GLY A 1 85 ? 2.086 8.335 1.149 1.00 88.50 85 GLY A N 1
ATOM 608 C CA . GLY A 1 85 ? 2.191 6.873 1.218 1.00 88.50 85 GLY A CA 1
ATOM 609 C C . GLY A 1 85 ? 0.910 6.127 0.834 1.00 88.50 85 GLY A C 1
ATOM 610 O O . GLY A 1 85 ? 0.894 4.902 0.879 1.00 88.50 85 GLY A O 1
ATOM 611 N N . GLY A 1 86 ? -0.164 6.842 0.485 1.00 91.38 86 GLY A N 1
ATOM 612 C CA . GLY A 1 86 ? -1.435 6.247 0.066 1.00 91.38 86 GLY A CA 1
ATOM 613 C C . GLY A 1 86 ? -2.260 5.662 1.217 1.00 91.38 86 GLY A C 1
ATOM 614 O O . GLY A 1 86 ? -2.148 6.095 2.367 1.00 91.38 86 GLY A O 1
ATOM 615 N N . VAL A 1 87 ? -3.122 4.697 0.885 1.00 93.56 87 VAL A N 1
ATOM 616 C CA . VAL A 1 87 ? -4.052 4.036 1.814 1.00 93.56 87 VAL A CA 1
ATOM 617 C C . VAL A 1 87 ? -3.663 2.573 1.981 1.00 93.56 87 VAL A C 1
ATOM 619 O O . VAL A 1 87 ? -3.397 1.879 1.004 1.00 93.56 87 VAL A O 1
ATOM 622 N N . TRP A 1 88 ? -3.683 2.102 3.222 1.00 91.62 88 TRP A N 1
ATOM 623 C CA . TRP A 1 88 ? -3.275 0.754 3.608 1.00 91.62 88 TRP A CA 1
ATOM 624 C C . TRP A 1 88 ? -4.394 0.056 4.372 1.00 91.62 88 TRP A C 1
ATOM 626 O O . TRP A 1 88 ? -5.119 0.712 5.116 1.00 91.62 88 TRP A O 1
ATOM 636 N N . LYS A 1 89 ? -4.503 -1.269 4.221 1.00 93.44 89 LYS A N 1
ATOM 637 C CA . LYS A 1 89 ? -5.476 -2.133 4.908 1.00 93.44 89 LYS A CA 1
ATOM 638 C C . LYS A 1 89 ? -4.751 -3.132 5.813 1.00 93.44 89 LYS A C 1
ATOM 640 O O . LYS A 1 89 ? -3.684 -3.625 5.449 1.00 93.44 89 LYS A O 1
ATOM 645 N N . THR A 1 90 ? -5.320 -3.451 6.971 1.00 92.69 90 THR A N 1
ATOM 646 C CA . THR A 1 90 ? -4.847 -4.565 7.808 1.00 92.69 90 THR A CA 1
ATOM 647 C C . THR A 1 90 ? -5.119 -5.924 7.154 1.00 92.69 90 THR A C 1
ATOM 649 O O . THR A 1 90 ? -6.074 -6.091 6.395 1.00 92.69 90 THR A O 1
ATOM 652 N N . THR A 1 91 ? -4.263 -6.901 7.446 1.00 88.62 91 THR A N 1
ATOM 653 C CA . THR A 1 91 ? -4.307 -8.257 6.869 1.00 88.62 91 THR A CA 1
ATOM 654 C C . THR A 1 91 ? -4.185 -9.344 7.942 1.00 88.62 91 THR A C 1
ATOM 656 O O . THR A 1 91 ? -3.678 -10.420 7.652 1.00 88.62 91 THR A O 1
ATOM 659 N N . ASP A 1 92 ? -4.566 -9.023 9.180 1.00 79.88 92 ASP A N 1
ATOM 660 C CA . ASP A 1 92 ? -4.547 -9.946 10.324 1.00 79.88 92 ASP A CA 1
ATOM 661 C C . ASP A 1 92 ? -5.561 -11.089 10.137 1.00 79.88 92 ASP A C 1
ATOM 663 O O . ASP A 1 92 ? -6.708 -10.818 9.702 1.00 79.88 92 ASP A O 1
#